Protein AF-A0A946UAF4-F1 (afdb_monomer)

Foldseek 3Di:
DDDDDDDPVQQVDDQLDTCCVPVPDDDDDDDDDDDDDDPVVVVVVVVVVVVVCPVQDDPCVVWNWPPFFFGFAADPDPVRDGHRLQVLLVVLVQLADFFPQWHADNRTRRIITGDPPDDPVRVVVSQVVSQVSSCVPPVDGTDTSDDDDDDD

Sequence (152 aa):
GSMKEVPGEALQFAYRSSILKESGAVVLDALLNLEAGDTATMEAERERILELRRTKHPDWKNMPCAGSVFRNVEPTSAADRRQAAGWFLEEAGARNFRVGGARLFEKHANIIVVEPEATAMDVFQLSEKMIAAVREQFGFELVREIKLLGAF

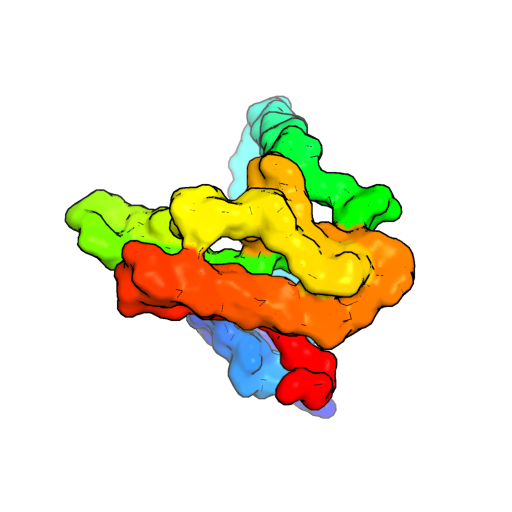Structure (mmCIF, N/CA/C/O backbone):
data_AF-A0A946UAF4-F1
#
_entry.id   AF-A0A946UAF4-F1
#
loop_
_atom_site.group_PDB
_atom_site.id
_atom_site.type_symbol
_atom_site.label_atom_id
_atom_site.label_alt_id
_atom_site.label_comp_id
_atom_site.label_asym_id
_atom_site.label_entity_id
_atom_site.label_seq_id
_atom_site.pdbx_PDB_ins_code
_atom_site.Cartn_x
_atom_site.Cartn_y
_atom_site.Cartn_z
_atom_site.occupancy
_atom_site.B_iso_or_equiv
_atom_site.auth_seq_id
_atom_site.auth_comp_id
_atom_site.auth_asym_id
_atom_site.auth_atom_id
_atom_site.pdbx_PDB_model_num
ATOM 1 N N . GLY A 1 1 ? -1.432 -30.301 -7.763 1.00 82.69 1 GLY A N 1
ATOM 2 C CA . GLY A 1 1 ? -1.932 -29.178 -8.580 1.00 82.69 1 GLY A CA 1
ATOM 3 C C . GLY A 1 1 ? -1.342 -29.270 -9.972 1.00 82.69 1 GLY A C 1
ATOM 4 O O . GLY A 1 1 ? -0.337 -29.950 -10.133 1.00 82.69 1 GLY A O 1
ATOM 5 N N . SER A 1 2 ? -1.963 -28.628 -10.959 1.00 92.69 2 SER A N 1
ATOM 6 C CA . SER A 1 2 ? -1.397 -28.452 -12.303 1.00 92.69 2 SER A CA 1
ATOM 7 C C . SER A 1 2 ? -0.646 -27.124 -12.386 1.00 92.69 2 SER A C 1
ATOM 9 O O . SER A 1 2 ? -1.138 -26.122 -11.869 1.00 92.69 2 SER A O 1
ATOM 11 N N . MET A 1 3 ? 0.507 -27.107 -13.052 1.00 95.62 3 MET A N 1
ATOM 12 C CA . MET A 1 3 ? 1.239 -25.874 -13.354 1.00 95.62 3 MET A CA 1
ATOM 13 C C . MET A 1 3 ? 0.848 -25.361 -14.739 1.00 95.62 3 MET A C 1
ATOM 15 O O . MET A 1 3 ? 0.590 -26.156 -15.644 1.00 95.62 3 MET A O 1
ATOM 19 N N . LYS A 1 4 ? 0.786 -24.038 -14.892 1.00 94.75 4 LYS A N 1
ATOM 20 C CA . LYS A 1 4 ? 0.486 -23.381 -16.163 1.00 94.75 4 LYS A CA 1
ATOM 21 C C . LYS A 1 4 ? 1.262 -22.074 -16.259 1.00 94.75 4 LYS A C 1
ATOM 23 O O . LYS A 1 4 ? 1.179 -21.252 -15.352 1.00 94.75 4 LYS A O 1
ATOM 28 N N . GLU A 1 5 ? 1.922 -21.869 -17.388 1.00 96.81 5 GLU A N 1
ATOM 29 C CA . GLU A 1 5 ? 2.455 -20.568 -17.784 1.00 96.81 5 GLU A CA 1
ATOM 30 C C . GLU A 1 5 ? 1.368 -19.774 -18.516 1.00 96.81 5 GLU A C 1
ATOM 32 O O . GLU A 1 5 ? 0.623 -20.314 -19.343 1.00 96.81 5 GLU A O 1
ATOM 37 N N . VAL A 1 6 ? 1.237 -18.490 -18.186 1.00 95.81 6 VAL A N 1
ATOM 38 C CA . VAL A 1 6 ? 0.270 -17.590 -18.820 1.00 95.81 6 VAL A CA 1
ATOM 39 C C . VAL A 1 6 ? 0.959 -16.292 -19.233 1.00 95.81 6 VAL A C 1
ATOM 41 O O . VAL A 1 6 ? 1.809 -15.799 -18.492 1.00 95.81 6 VAL A O 1
ATOM 44 N N . PRO A 1 7 ? 0.604 -15.722 -20.395 1.00 96.50 7 PRO A N 1
ATOM 45 C CA . PRO A 1 7 ? 1.146 -14.438 -20.813 1.00 96.50 7 PRO A CA 1
ATOM 46 C C . PRO A 1 7 ? 0.565 -13.300 -19.957 1.00 96.50 7 PRO A C 1
ATOM 48 O O . PRO A 1 7 ? -0.486 -13.456 -19.324 1.00 96.50 7 PRO A O 1
ATOM 51 N N . GLY A 1 8 ? 1.231 -12.141 -19.940 1.00 94.75 8 GLY A N 1
ATOM 52 C CA . GLY A 1 8 ? 0.829 -10.998 -19.111 1.00 94.75 8 GLY A CA 1
ATOM 53 C C . GLY A 1 8 ? -0.593 -10.504 -19.404 1.00 94.75 8 GLY A C 1
ATOM 54 O O . GLY A 1 8 ? -1.320 -10.123 -18.489 1.00 94.75 8 GLY A O 1
ATOM 55 N N . GLU A 1 9 ? -1.037 -10.595 -20.657 1.00 95.69 9 GLU A N 1
ATOM 56 C CA . GLU A 1 9 ? -2.382 -10.225 -21.104 1.00 95.69 9 GLU A CA 1
ATOM 57 C C . GLU A 1 9 ? -3.463 -11.093 -20.446 1.00 95.69 9 GLU A C 1
ATOM 59 O O . GLU A 1 9 ? -4.537 -10.604 -20.094 1.00 95.69 9 GLU A O 1
ATOM 64 N N . ALA A 1 10 ? -3.168 -12.376 -20.210 1.00 95.50 10 ALA A N 1
ATOM 65 C CA . ALA A 1 10 ? -4.094 -13.297 -19.555 1.00 95.50 10 ALA A CA 1
ATOM 66 C C . ALA A 1 10 ? -4.278 -12.987 -18.060 1.00 95.50 10 ALA A C 1
ATOM 68 O O . ALA A 1 10 ? -5.255 -13.437 -17.464 1.00 95.50 10 ALA A O 1
ATOM 69 N N . LEU A 1 11 ? -3.373 -12.208 -17.455 1.00 96.00 11 LEU A N 1
ATOM 70 C CA . LEU A 1 11 ? -3.479 -11.789 -16.056 1.00 96.00 11 LEU A CA 1
ATOM 71 C C . LEU A 1 11 ? -4.479 -10.642 -15.850 1.00 96.00 11 LEU A C 1
ATOM 73 O O . LEU A 1 11 ? -4.841 -10.367 -14.703 1.00 96.00 11 LEU A O 1
ATOM 77 N N . GLN A 1 12 ? -4.949 -10.013 -16.937 1.00 96.19 12 GLN A N 1
ATOM 78 C CA . GLN A 1 12 ? -5.963 -8.952 -16.922 1.00 96.19 12 GLN A CA 1
ATOM 79 C C . GLN A 1 12 ? -5.635 -7.852 -15.902 1.00 96.19 12 GLN A C 1
ATOM 81 O O . GLN A 1 12 ? -6.427 -7.527 -15.015 1.00 96.19 12 GLN A O 1
ATOM 86 N N . PHE A 1 13 ? -4.417 -7.315 -15.983 1.00 96.00 13 PHE A N 1
ATOM 87 C CA . PHE A 1 13 ? -3.971 -6.271 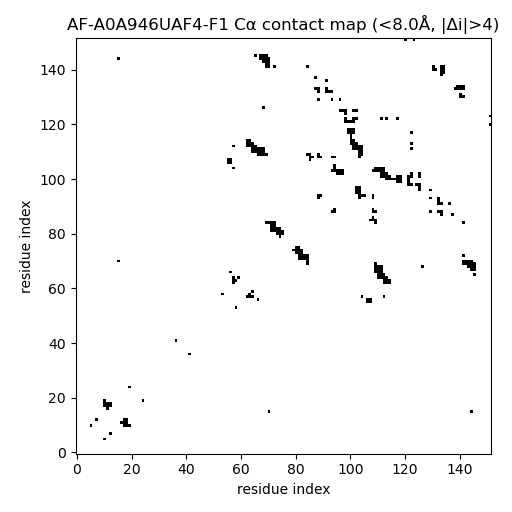-15.069 1.00 96.00 13 PHE A CA 1
ATOM 88 C C . PHE A 1 13 ? -4.836 -5.012 -15.188 1.00 96.00 13 PHE A C 1
ATOM 90 O O . PHE A 1 13 ? -5.058 -4.481 -16.273 1.00 96.00 13 PHE A O 1
ATOM 97 N N . ALA A 1 14 ? -5.270 -4.501 -14.040 1.00 93.75 14 ALA A N 1
ATOM 98 C CA . ALA A 1 14 ? -5.963 -3.228 -13.897 1.00 93.75 14 ALA A CA 1
ATOM 99 C C . ALA A 1 14 ? -5.468 -2.507 -12.634 1.00 93.75 14 ALA A C 1
ATOM 101 O O . ALA A 1 14 ? -4.647 -3.031 -11.872 1.00 93.75 14 ALA A O 1
ATOM 102 N N . TYR A 1 15 ? -5.959 -1.291 -12.377 1.00 93.44 15 TYR A N 1
ATOM 103 C CA . TYR A 1 15 ? -5.542 -0.530 -11.199 1.00 93.44 15 TYR A CA 1
ATOM 104 C C . TYR A 1 15 ? -5.806 -1.319 -9.908 1.00 93.44 15 TYR A C 1
ATOM 106 O O . TYR A 1 15 ? -6.947 -1.566 -9.521 1.00 93.44 15 TYR A O 1
ATOM 114 N N . ARG A 1 16 ? -4.716 -1.737 -9.251 1.00 92.12 16 ARG A N 1
ATOM 115 C CA . ARG A 1 16 ? -4.741 -2.594 -8.056 1.00 92.12 16 ARG A CA 1
ATOM 116 C C . ARG A 1 16 ? -5.578 -3.864 -8.245 1.00 92.12 16 ARG A C 1
ATOM 118 O O . ARG A 1 16 ? -6.160 -4.337 -7.271 1.00 92.12 16 ARG A O 1
ATOM 125 N N . SER A 1 17 ? -5.640 -4.439 -9.444 1.00 93.88 17 SER A N 1
ATOM 126 C CA . SER A 1 17 ? -6.365 -5.689 -9.694 1.00 93.88 17 SER A CA 1
ATOM 127 C C . SER A 1 17 ? -5.691 -6.554 -10.757 1.00 93.88 17 SER A C 1
ATOM 129 O O . SER A 1 17 ? -4.960 -6.055 -11.608 1.00 93.88 17 SER A O 1
ATOM 131 N N . SER A 1 18 ? -5.933 -7.857 -10.673 1.00 96.56 18 SER A N 1
ATOM 132 C CA . SER A 1 18 ? -5.601 -8.867 -11.679 1.00 96.56 18 SER A CA 1
ATOM 133 C C . SER A 1 18 ? -6.426 -10.120 -11.388 1.00 96.56 18 SER A C 1
ATOM 135 O O . SER A 1 18 ? -6.895 -10.300 -10.256 1.00 96.56 18 SER A O 1
ATOM 137 N N . ILE A 1 19 ? -6.542 -11.023 -12.364 1.00 95.94 19 ILE A N 1
ATOM 138 C CA . ILE A 1 19 ? -7.254 -12.305 -12.203 1.00 95.94 19 ILE A CA 1
ATOM 139 C C . ILE A 1 19 ? -6.691 -13.158 -11.052 1.00 95.94 19 ILE A C 1
ATOM 141 O O . ILE A 1 19 ? -7.387 -13.984 -10.460 1.00 95.94 19 ILE A O 1
ATOM 145 N N . LEU A 1 20 ? -5.428 -12.927 -10.673 1.00 95.38 20 LEU A N 1
ATOM 146 C CA . LEU A 1 20 ? -4.762 -13.636 -9.581 1.00 95.38 20 LEU A CA 1
ATOM 147 C C . LEU A 1 20 ? -5.470 -13.440 -8.236 1.00 95.38 20 LEU A C 1
ATOM 149 O O . LEU A 1 20 ? -5.414 -14.331 -7.395 1.00 95.38 20 LEU A O 1
ATOM 153 N N . LYS A 1 21 ? -6.184 -12.322 -8.041 1.00 93.38 21 LYS A N 1
ATOM 154 C CA . LYS A 1 21 ? -6.952 -12.069 -6.811 1.00 93.38 21 LYS A CA 1
ATOM 155 C C . LYS A 1 21 ? -8.154 -13.001 -6.633 1.00 93.38 21 LYS A C 1
ATOM 157 O O . LYS A 1 21 ? -8.634 -13.128 -5.511 1.00 93.38 21 LYS A O 1
ATOM 162 N N . GLU A 1 22 ? -8.631 -13.609 -7.715 1.00 91.88 22 GLU A N 1
ATOM 163 C CA . GLU A 1 22 ? -9.872 -14.395 -7.761 1.00 91.88 22 GLU A CA 1
ATOM 164 C C . GLU A 1 22 ? -9.614 -15.866 -8.109 1.00 91.88 22 GLU A C 1
ATOM 166 O O . GLU A 1 22 ? -10.363 -16.745 -7.700 1.00 91.88 22 GLU A O 1
ATOM 171 N N . SER A 1 23 ? -8.524 -16.150 -8.825 1.00 93.31 23 SER A N 1
ATOM 172 C CA . SER A 1 23 ? -8.228 -17.485 -9.361 1.00 93.31 23 SER A CA 1
ATOM 173 C C . SER A 1 23 ? -7.919 -18.569 -8.318 1.00 93.31 23 SER A C 1
ATOM 175 O O . SER A 1 23 ? -7.970 -19.752 -8.645 1.00 93.31 23 SER A O 1
ATOM 177 N N . GLY A 1 24 ? -7.514 -18.191 -7.100 1.00 92.00 24 GLY A N 1
ATOM 178 C CA . GLY A 1 24 ? -6.965 -19.126 -6.108 1.00 92.00 24 GLY A CA 1
ATOM 179 C C . GLY A 1 24 ? -5.620 -19.756 -6.506 1.00 92.00 24 GLY A C 1
ATOM 180 O O . GLY A 1 24 ? -5.134 -20.649 -5.813 1.00 92.00 24 GLY A O 1
ATOM 181 N N . ALA A 1 25 ? -5.013 -19.314 -7.613 1.00 94.50 25 ALA A N 1
ATOM 182 C CA . ALA A 1 25 ? -3.718 -19.797 -8.065 1.00 94.50 25 ALA A CA 1
ATOM 183 C C . ALA A 1 25 ? -2.585 -19.288 -7.162 1.00 94.50 25 ALA A C 1
ATOM 185 O O . ALA A 1 25 ? -2.634 -18.181 -6.624 1.00 94.50 25 ALA A O 1
ATOM 186 N N . VAL A 1 26 ? -1.527 -20.090 -7.051 1.00 95.75 26 VAL A N 1
ATOM 187 C CA . VAL A 1 26 ? -0.276 -19.700 -6.397 1.00 95.75 26 VAL A CA 1
ATOM 188 C C . VAL A 1 26 ? 0.722 -19.328 -7.485 1.00 95.75 26 VAL A C 1
ATOM 190 O O . VAL A 1 26 ? 1.013 -20.142 -8.359 1.00 95.75 26 VAL A O 1
ATOM 193 N N . VAL A 1 27 ? 1.227 -18.096 -7.440 1.00 96.44 27 VAL A N 1
ATOM 194 C CA . VAL A 1 27 ? 2.275 -17.633 -8.358 1.00 96.44 27 VAL A CA 1
ATOM 195 C C . VAL A 1 27 ? 3.602 -18.261 -7.940 1.00 96.44 27 VAL A C 1
ATOM 197 O O . VAL A 1 27 ? 3.991 -18.141 -6.778 1.00 96.44 27 VAL A O 1
ATOM 200 N N . LEU A 1 28 ? 4.273 -18.932 -8.876 1.00 96.62 28 LEU A N 1
ATOM 201 C CA . LEU A 1 28 ? 5.556 -19.603 -8.634 1.00 96.62 28 LEU A CA 1
ATOM 202 C C . LEU A 1 28 ? 6.742 -18.766 -9.127 1.00 96.62 28 LEU A C 1
ATOM 204 O O . LEU A 1 28 ? 7.743 -18.650 -8.425 1.00 96.62 28 LEU A O 1
ATOM 208 N N . ASP A 1 29 ? 6.601 -18.139 -10.292 1.00 96.62 29 ASP A N 1
ATOM 209 C CA . ASP A 1 29 ? 7.595 -17.265 -10.906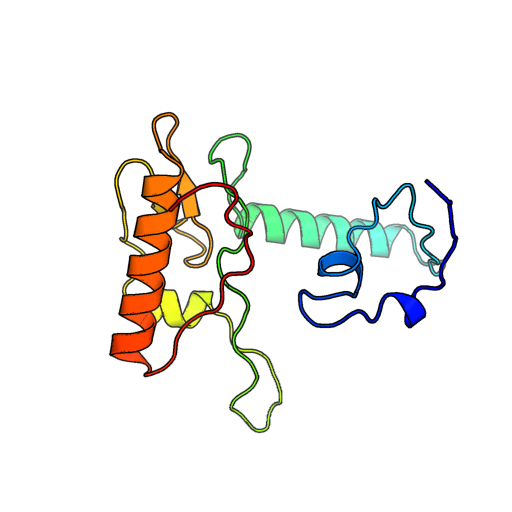 1.00 96.62 29 ASP A CA 1
ATOM 210 C C . ASP A 1 29 ? 6.917 -16.139 -11.708 1.00 96.62 29 ASP A C 1
ATOM 212 O O . ASP A 1 29 ? 5.693 -16.102 -11.873 1.00 96.62 29 ASP A O 1
ATOM 216 N N . ALA A 1 30 ? 7.724 -15.171 -12.143 1.00 96.75 30 ALA A N 1
ATOM 217 C CA . ALA A 1 30 ? 7.319 -14.124 -13.069 1.00 96.75 30 ALA A CA 1
ATOM 218 C C . ALA A 1 30 ? 8.500 -13.771 -13.980 1.00 96.75 30 ALA A C 1
ATOM 220 O O . ALA A 1 30 ? 9.576 -13.414 -13.497 1.00 96.75 30 ALA A O 1
ATOM 221 N N . LEU A 1 31 ? 8.287 -13.832 -15.295 1.00 97.00 31 LEU A N 1
ATOM 222 C CA . LEU A 1 31 ? 9.254 -13.380 -16.290 1.00 97.00 31 LEU A CA 1
ATOM 223 C C . LEU A 1 31 ? 8.921 -11.945 -16.710 1.00 97.00 31 LEU A C 1
ATOM 225 O O . LEU A 1 31 ? 7.813 -11.662 -17.164 1.00 97.00 31 LEU A O 1
ATOM 229 N N . LEU A 1 32 ? 9.886 -11.039 -16.560 1.00 96.44 32 LEU A N 1
ATOM 230 C CA . LEU A 1 32 ? 9.758 -9.645 -16.978 1.00 96.44 32 LEU A CA 1
ATOM 231 C C . LEU A 1 32 ? 10.555 -9.428 -18.261 1.00 96.44 32 LEU A C 1
ATOM 233 O O . LEU A 1 32 ? 11.745 -9.734 -18.310 1.00 96.44 32 LEU A O 1
ATOM 237 N N . ASN A 1 33 ? 9.904 -8.876 -19.282 1.00 94.62 33 ASN A N 1
ATOM 238 C CA . ASN A 1 33 ? 10.580 -8.414 -20.487 1.00 94.62 33 A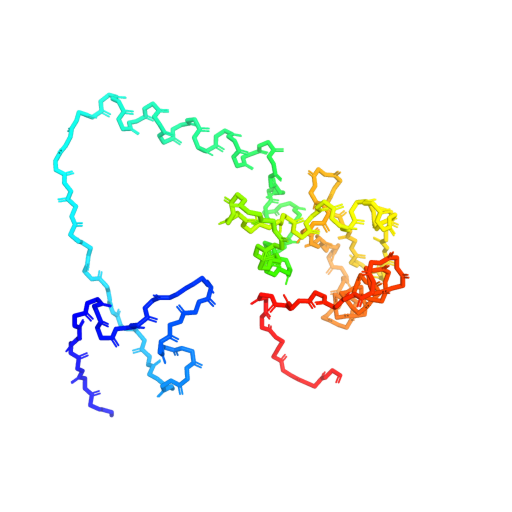SN A CA 1
ATOM 239 C C . ASN A 1 33 ? 10.978 -6.944 -20.303 1.00 94.62 33 ASN A C 1
ATOM 241 O O . ASN A 1 33 ? 10.124 -6.114 -19.989 1.00 94.62 33 ASN A O 1
ATOM 245 N N . LEU A 1 34 ? 12.264 -6.636 -20.459 1.00 95.50 34 LEU A N 1
ATOM 246 C CA . LEU A 1 34 ? 12.837 -5.311 -20.213 1.00 95.50 34 LEU A CA 1
ATOM 247 C C . LEU A 1 34 ? 13.500 -4.777 -21.483 1.00 95.50 34 LEU A C 1
ATOM 249 O O . LEU A 1 34 ? 14.005 -5.545 -22.300 1.00 95.50 34 LEU A O 1
ATOM 253 N N . GLU A 1 35 ? 13.543 -3.455 -21.616 1.00 95.62 35 GLU A N 1
ATOM 254 C CA . GLU A 1 35 ? 14.280 -2.780 -22.683 1.00 95.62 35 GLU A CA 1
ATOM 255 C C . GLU A 1 35 ? 15.693 -2.421 -22.214 1.00 95.62 35 GLU A C 1
ATOM 257 O O . GLU A 1 35 ? 15.906 -2.024 -21.065 1.00 95.62 35 GLU A O 1
ATOM 262 N N . ALA A 1 36 ? 16.672 -2.558 -23.110 1.00 96.00 36 ALA A N 1
ATOM 263 C CA . ALA A 1 36 ? 18.019 -2.070 -22.857 1.00 96.00 36 ALA A CA 1
ATOM 264 C C . ALA A 1 36 ? 18.025 -0.535 -22.820 1.00 96.00 36 ALA A C 1
ATOM 266 O O . ALA A 1 36 ? 17.343 0.120 -23.606 1.00 96.00 36 ALA A O 1
ATOM 267 N N . GLY A 1 37 ? 18.846 0.043 -21.947 1.00 95.44 37 GLY A N 1
ATOM 268 C CA . GLY A 1 37 ? 18.994 1.490 -21.851 1.00 95.44 37 GLY A CA 1
ATOM 269 C C . GLY A 1 37 ? 20.350 1.901 -21.292 1.00 95.44 37 GLY A C 1
ATOM 270 O O . GLY A 1 37 ? 21.207 1.064 -21.013 1.00 95.44 37 GLY A O 1
ATOM 271 N N . ASP A 1 38 ? 20.515 3.205 -21.087 1.00 97.88 38 ASP A N 1
ATOM 272 C CA . ASP A 1 38 ? 21.715 3.782 -20.489 1.00 97.88 38 ASP A CA 1
ATOM 273 C C . ASP A 1 38 ? 21.786 3.545 -18.969 1.00 97.88 38 ASP A C 1
ATOM 275 O O . ASP A 1 38 ? 20.906 3.969 -18.212 1.00 97.88 38 ASP A O 1
ATOM 279 N N . THR A 1 39 ? 22.857 2.886 -18.518 1.00 97.44 39 THR A N 1
ATOM 280 C CA . THR A 1 39 ? 23.072 2.532 -17.106 1.00 97.44 39 THR A CA 1
ATOM 281 C C . THR A 1 39 ? 23.087 3.760 -16.202 1.00 97.44 39 THR A C 1
ATOM 283 O O . THR A 1 39 ? 22.421 3.753 -15.170 1.00 97.44 39 THR A O 1
ATOM 286 N N . ALA A 1 40 ? 23.790 4.829 -16.590 1.00 98.12 40 ALA A N 1
ATOM 287 C CA . ALA A 1 40 ? 23.934 6.017 -15.748 1.00 98.12 40 ALA A CA 1
ATOM 288 C C . ALA A 1 40 ? 22.582 6.714 -15.519 1.00 98.12 40 ALA A C 1
ATOM 290 O O . ALA A 1 40 ? 22.249 7.095 -14.395 1.00 98.12 40 ALA A O 1
ATOM 291 N N . THR A 1 41 ? 21.766 6.817 -16.568 1.00 97.75 41 THR A N 1
ATOM 292 C CA . THR A 1 41 ? 20.413 7.378 -16.499 1.00 97.75 41 THR A CA 1
ATOM 293 C C . THR A 1 41 ? 19.504 6.531 -15.609 1.00 97.75 41 THR A C 1
ATOM 295 O O . THR A 1 41 ? 18.797 7.070 -14.755 1.00 97.75 41 THR A O 1
ATOM 298 N N . MET A 1 42 ? 19.537 5.203 -15.759 1.00 96.75 42 MET A N 1
ATOM 299 C CA . MET A 1 42 ? 18.720 4.297 -14.945 1.00 96.75 42 MET A CA 1
ATOM 300 C C . MET A 1 42 ? 19.125 4.297 -13.468 1.00 96.75 42 MET A C 1
ATOM 302 O O . MET A 1 42 ? 18.256 4.256 -12.596 1.00 96.75 42 MET A O 1
ATOM 306 N N . GLU A 1 43 ? 20.420 4.374 -13.165 1.00 97.50 43 GLU A N 1
ATOM 307 C CA . GLU A 1 43 ? 20.914 4.488 -11.791 1.00 97.50 43 GLU A CA 1
ATOM 308 C C . GLU A 1 43 ? 20.498 5.811 -11.145 1.00 97.50 43 GLU A C 1
ATOM 310 O O . GLU A 1 43 ? 20.012 5.810 -10.011 1.00 97.50 43 GLU A O 1
ATOM 315 N N . ALA A 1 44 ? 20.611 6.924 -11.874 1.00 98.12 44 ALA A N 1
ATOM 316 C CA . ALA A 1 44 ? 20.162 8.226 -11.394 1.00 98.12 44 ALA A CA 1
ATOM 317 C C . ALA A 1 44 ? 18.652 8.233 -11.096 1.00 98.12 44 ALA A C 1
ATOM 319 O O . ALA A 1 44 ? 18.226 8.716 -10.043 1.00 98.12 44 ALA A O 1
ATOM 320 N N . GLU A 1 45 ? 17.837 7.647 -11.979 1.00 97.38 45 GLU A N 1
ATOM 321 C CA . GLU A 1 45 ? 16.392 7.540 -11.767 1.00 97.38 45 GLU A CA 1
ATOM 322 C C . GLU A 1 45 ? 16.051 6.616 -10.590 1.00 97.38 45 GLU A C 1
ATOM 324 O O . GLU A 1 45 ? 15.189 6.949 -9.770 1.00 97.38 45 GLU A O 1
ATOM 329 N N . ARG A 1 46 ? 16.767 5.492 -10.439 1.00 97.50 46 ARG A N 1
ATOM 330 C CA . ARG A 1 46 ? 16.628 4.603 -9.278 1.00 97.50 46 ARG A CA 1
ATOM 331 C C . ARG A 1 46 ? 16.880 5.361 -7.980 1.00 97.50 46 ARG A C 1
ATOM 333 O O . ARG A 1 46 ? 16.045 5.300 -7.077 1.00 97.50 46 ARG A O 1
ATOM 340 N N . GLU A 1 47 ? 17.992 6.085 -7.880 1.00 98.00 47 GLU A N 1
ATOM 341 C CA . GLU A 1 47 ? 18.330 6.840 -6.670 1.00 98.00 47 GLU A CA 1
ATOM 342 C C . GLU A 1 47 ? 17.318 7.948 -6.383 1.00 98.00 47 GLU A C 1
ATOM 344 O O . GLU A 1 47 ? 16.877 8.101 -5.241 1.00 98.00 47 GLU A O 1
ATOM 349 N N . ARG A 1 48 ? 16.846 8.651 -7.418 1.00 97.94 48 ARG A N 1
ATOM 350 C CA . ARG A 1 48 ? 15.779 9.648 -7.283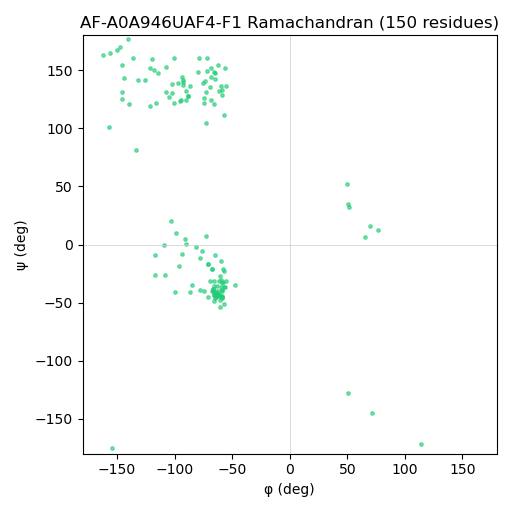 1.00 97.94 48 ARG A CA 1
ATOM 351 C C . ARG A 1 48 ? 14.489 9.037 -6.723 1.00 97.94 48 ARG A C 1
ATOM 353 O O . ARG A 1 48 ? 13.870 9.618 -5.829 1.00 97.94 48 ARG A O 1
ATOM 360 N N . ILE A 1 49 ? 14.071 7.868 -7.219 1.00 97.50 49 ILE A N 1
ATOM 361 C CA . ILE A 1 49 ? 12.878 7.154 -6.732 1.00 97.50 49 ILE A CA 1
ATOM 362 C C . ILE A 1 49 ? 13.071 6.686 -5.286 1.00 97.50 49 ILE A C 1
ATOM 364 O O . ILE A 1 49 ? 12.148 6.814 -4.476 1.00 97.50 49 ILE A O 1
ATOM 368 N N . LEU A 1 50 ? 14.245 6.146 -4.950 1.00 96.44 50 LEU A N 1
ATOM 369 C CA . LEU A 1 50 ? 14.553 5.700 -3.591 1.00 96.44 50 LEU A CA 1
ATOM 370 C C . LEU A 1 50 ? 14.523 6.870 -2.606 1.00 96.44 50 LEU A C 1
ATOM 372 O O . LEU A 1 50 ? 13.919 6.743 -1.541 1.00 96.44 50 LEU A O 1
ATOM 376 N N . GLU A 1 51 ? 15.076 8.023 -2.978 1.00 96.44 51 GLU A N 1
ATOM 377 C CA . GLU A 1 51 ? 15.037 9.227 -2.150 1.00 96.44 51 GLU A CA 1
ATOM 378 C C . GLU A 1 51 ? 13.611 9.760 -1.968 1.00 96.44 51 GLU A C 1
ATOM 380 O O . GLU A 1 51 ? 13.168 10.058 -0.856 1.00 96.44 51 GLU A O 1
ATOM 385 N N . LEU A 1 52 ? 12.820 9.778 -3.043 1.00 95.44 52 LEU A N 1
ATOM 386 C CA . LEU A 1 52 ? 11.406 10.137 -2.963 1.00 95.44 52 LEU A CA 1
ATOM 387 C C . LEU A 1 52 ? 10.622 9.193 -2.037 1.00 95.44 52 LEU A C 1
ATOM 389 O O . LEU A 1 52 ? 9.715 9.622 -1.322 1.00 95.44 52 LEU A O 1
ATOM 393 N N . ARG A 1 53 ? 10.953 7.898 -2.033 1.00 94.81 53 ARG A N 1
ATOM 394 C CA . ARG A 1 53 ? 10.320 6.927 -1.134 1.00 94.81 53 ARG A CA 1
ATOM 395 C C . ARG A 1 53 ? 10.750 7.140 0.313 1.00 94.81 53 ARG A C 1
ATOM 397 O O . ARG A 1 53 ? 9.865 7.194 1.159 1.00 94.81 53 ARG A O 1
ATOM 404 N N . ARG A 1 54 ? 12.046 7.339 0.582 1.00 93.75 54 ARG A N 1
ATOM 405 C CA . ARG A 1 54 ? 12.578 7.648 1.926 1.00 93.75 54 ARG A CA 1
ATOM 406 C C . ARG A 1 54 ? 11.937 8.894 2.537 1.00 93.75 54 ARG A C 1
ATOM 408 O O . ARG A 1 54 ? 11.685 8.940 3.736 1.00 93.75 54 ARG A O 1
ATOM 415 N N . THR A 1 55 ? 11.647 9.901 1.718 1.00 92.56 55 THR A N 1
ATOM 416 C CA . THR A 1 55 ? 11.024 11.144 2.192 1.00 92.56 55 THR A CA 1
ATOM 417 C C . THR A 1 55 ? 9.522 11.004 2.446 1.00 92.56 55 THR A C 1
ATOM 419 O O . THR A 1 55 ? 9.030 11.563 3.429 1.00 92.56 55 THR A O 1
ATOM 422 N N . LYS A 1 56 ? 8.795 10.267 1.591 1.00 92.50 56 LYS A N 1
ATOM 423 C CA . LYS A 1 56 ? 7.319 10.184 1.612 1.00 92.50 56 LYS A CA 1
ATOM 424 C C . LYS A 1 56 ? 6.730 8.984 2.353 1.00 92.50 56 LYS A C 1
ATOM 426 O O . LYS A 1 56 ? 5.543 9.013 2.664 1.00 92.50 56 LYS A O 1
ATOM 431 N N . HIS A 1 57 ? 7.506 7.933 2.593 1.00 95.19 57 HIS A N 1
ATOM 432 C CA . HIS A 1 57 ? 7.036 6.701 3.228 1.00 95.19 57 HIS A CA 1
ATOM 433 C C . HIS A 1 57 ? 7.773 6.477 4.551 1.00 95.19 57 HIS A C 1
ATOM 435 O O . HIS A 1 57 ? 8.922 6.905 4.683 1.00 95.19 57 HIS A O 1
ATOM 441 N N . PRO A 1 58 ? 7.137 5.817 5.531 1.00 95.06 58 PRO A N 1
ATOM 442 C CA . PRO A 1 58 ? 7.827 5.420 6.746 1.00 95.06 58 PRO A CA 1
ATOM 443 C C . PRO A 1 58 ? 8.907 4.379 6.432 1.00 95.06 58 PRO A C 1
ATOM 445 O O . PRO A 1 58 ? 8.751 3.542 5.537 1.00 95.06 58 PRO A O 1
ATOM 448 N N . ASP A 1 59 ? 9.989 4.398 7.208 1.00 94.25 59 ASP A N 1
ATOM 449 C CA . ASP A 1 59 ? 10.900 3.259 7.261 1.00 94.25 59 ASP A CA 1
ATOM 450 C C . ASP A 1 59 ? 10.214 2.137 8.042 1.00 94.25 59 ASP A C 1
ATOM 452 O O . ASP A 1 59 ? 10.114 2.194 9.268 1.00 94.25 59 ASP A O 1
ATOM 456 N N . TRP A 1 60 ? 9.735 1.122 7.323 1.00 90.19 60 TRP A N 1
ATOM 457 C CA . TRP A 1 60 ? 8.972 0.006 7.885 1.00 90.19 60 TRP A CA 1
ATOM 458 C C . TRP A 1 60 ? 9.722 -0.762 8.980 1.00 90.19 60 TRP A C 1
ATOM 460 O O . TRP A 1 60 ? 9.081 -1.429 9.788 1.00 90.19 60 TRP A O 1
ATOM 470 N N . LYS A 1 61 ? 11.058 -0.663 9.033 1.00 91.50 61 LYS A N 1
ATOM 471 C CA . LYS A 1 6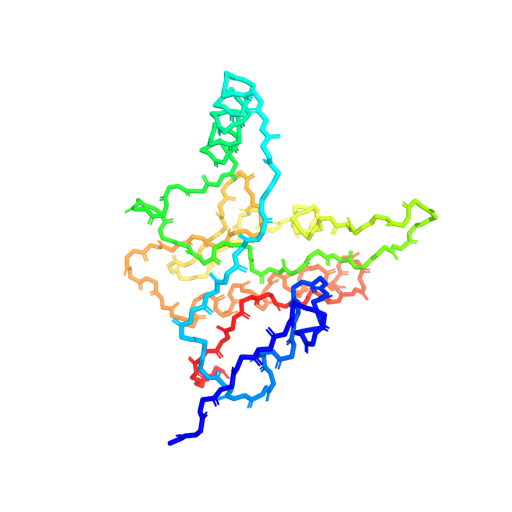1 ? 11.869 -1.287 10.088 1.00 91.50 61 LYS A CA 1
ATOM 472 C C . LYS A 1 61 ? 11.664 -0.629 11.451 1.00 91.50 61 LYS A C 1
ATOM 474 O O . LYS A 1 61 ? 11.778 -1.303 12.466 1.00 91.50 61 LYS A O 1
ATOM 479 N N . ASN A 1 62 ? 11.373 0.672 11.458 1.00 93.25 62 ASN A N 1
ATOM 480 C CA . ASN A 1 62 ? 11.199 1.477 12.670 1.00 93.25 62 ASN A CA 1
ATOM 481 C C . ASN A 1 62 ? 9.733 1.869 12.900 1.00 93.25 62 ASN A C 1
ATOM 483 O O . ASN A 1 62 ? 9.330 2.118 14.029 1.00 93.25 62 ASN A O 1
ATOM 487 N N . MET A 1 63 ? 8.941 1.940 11.829 1.00 94.94 63 MET A N 1
ATOM 488 C CA . MET A 1 63 ? 7.514 2.255 11.842 1.00 94.94 63 MET A CA 1
ATOM 489 C C . MET A 1 63 ? 6.778 1.252 10.943 1.00 94.94 63 MET A C 1
ATOM 491 O O . MET A 1 63 ? 6.527 1.550 9.767 1.00 94.94 63 MET A O 1
ATOM 495 N N . PRO A 1 64 ? 6.472 0.044 11.450 1.00 95.88 64 PRO A N 1
ATOM 496 C CA . PRO A 1 64 ? 5.816 -0.991 10.664 1.00 95.88 64 PRO A CA 1
ATOM 497 C C . PRO A 1 64 ? 4.502 -0.488 10.057 1.00 95.88 64 PRO A C 1
ATOM 499 O O . PRO A 1 64 ? 3.719 0.207 10.706 1.00 95.88 64 PRO A O 1
ATOM 502 N N . CYS A 1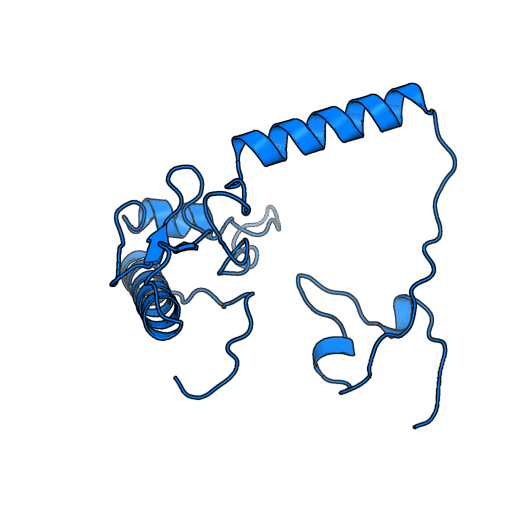 65 ? 4.267 -0.819 8.788 1.00 96.75 65 CYS A N 1
ATOM 503 C CA . CYS A 1 65 ? 3.063 -0.437 8.052 1.00 96.75 65 CYS A CA 1
ATOM 504 C C . CYS A 1 65 ? 2.794 -1.410 6.896 1.00 96.75 65 CYS A C 1
ATOM 506 O O . CYS A 1 65 ? 3.681 -2.150 6.470 1.00 96.75 65 CYS A O 1
ATOM 508 N N . ALA A 1 66 ? 1.580 -1.362 6.345 1.00 95.88 66 ALA A N 1
ATOM 509 C CA . ALA A 1 66 ? 1.177 -2.129 5.162 1.00 95.88 66 ALA A CA 1
ATOM 510 C C . ALA A 1 66 ? 1.130 -1.271 3.878 1.00 95.88 66 ALA A C 1
ATOM 512 O O . ALA A 1 66 ? 0.458 -1.624 2.910 1.00 95.88 66 ALA A O 1
ATOM 513 N N . GLY A 1 67 ? 1.822 -0.124 3.866 1.00 95.81 67 GLY A N 1
ATOM 514 C CA . GLY A 1 67 ? 1.742 0.851 2.777 1.00 95.81 67 GLY A CA 1
ATOM 515 C C . GLY A 1 67 ? 0.406 1.599 2.753 1.00 95.81 67 GLY A C 1
ATOM 516 O O . GLY A 1 67 ? -0.151 1.925 3.801 1.00 95.81 67 GLY A O 1
ATOM 517 N N . SER A 1 68 ? -0.084 1.916 1.551 1.00 96.88 68 SER A N 1
ATOM 518 C CA . SER A 1 68 ? -1.353 2.626 1.373 1.00 96.88 68 SER A CA 1
ATOM 519 C C . SER A 1 68 ? -2.546 1.759 1.776 1.00 96.88 68 SER A C 1
ATOM 521 O O . SER A 1 68 ? -2.749 0.677 1.230 1.00 96.88 68 SER A O 1
ATOM 523 N N . VAL A 1 69 ? -3.365 2.258 2.700 1.00 97.94 69 VAL A N 1
ATOM 524 C CA . VAL A 1 69 ? -4.544 1.549 3.218 1.00 97.94 69 VAL A CA 1
ATOM 525 C C . VAL A 1 69 ? -5.678 1.552 2.202 1.00 97.94 69 VAL A C 1
ATOM 527 O O . VAL A 1 69 ? -6.342 0.530 2.021 1.00 97.94 69 VAL A O 1
ATOM 530 N N . PHE A 1 70 ? -5.877 2.674 1.508 1.00 98.12 70 PHE A N 1
ATOM 531 C CA . PHE A 1 70 ? -6.947 2.870 0.535 1.00 98.12 70 PHE A CA 1
ATOM 532 C C . PHE A 1 70 ? -6.415 3.051 -0.881 1.00 98.12 70 PHE A C 1
ATOM 534 O O . PHE A 1 70 ? -5.352 3.640 -1.101 1.00 98.12 70 PHE A O 1
ATOM 541 N N . ARG A 1 71 ? -7.204 2.585 -1.850 1.00 96.44 71 ARG A N 1
ATOM 542 C CA . ARG A 1 71 ? -6.989 2.860 -3.272 1.00 96.44 71 ARG A CA 1
ATOM 543 C C . ARG A 1 71 ? -7.243 4.337 -3.546 1.00 96.44 71 ARG A C 1
ATOM 545 O O . ARG A 1 71 ? -8.079 4.953 -2.890 1.00 96.44 71 ARG A O 1
ATOM 552 N N . ASN A 1 72 ? -6.579 4.888 -4.557 1.00 95.94 72 ASN A N 1
ATOM 553 C CA . ASN A 1 72 ? -6.952 6.204 -5.067 1.00 95.94 72 ASN A CA 1
ATOM 554 C C . ASN A 1 72 ? -8.351 6.157 -5.686 1.00 95.94 72 ASN A C 1
ATOM 556 O O . ASN A 1 72 ? -8.754 5.140 -6.255 1.00 95.94 72 ASN A O 1
ATOM 560 N N . VAL A 1 73 ? -9.064 7.271 -5.566 1.00 92.50 73 VAL A N 1
ATOM 561 C CA . VAL A 1 73 ? -10.444 7.418 -6.026 1.00 92.50 73 VAL A CA 1
ATOM 562 C C . VAL A 1 73 ? -10.451 7.519 -7.548 1.00 92.50 73 VAL A C 1
ATOM 564 O O . VAL A 1 73 ? -9.554 8.139 -8.130 1.00 92.50 73 VAL A O 1
ATOM 567 N N . GLU A 1 74 ? -11.432 6.884 -8.190 1.00 86.88 74 GLU A N 1
ATOM 568 C CA . GLU A 1 74 ? -11.606 6.966 -9.642 1.00 86.88 74 GLU A CA 1
ATOM 569 C C . GLU A 1 74 ? -11.742 8.431 -10.103 1.00 86.88 74 GLU A C 1
ATOM 571 O O . GLU A 1 74 ? -12.161 9.294 -9.324 1.00 86.88 74 GLU A O 1
ATOM 576 N N . PRO A 1 75 ? -11.346 8.750 -11.345 1.00 80.12 75 PRO A N 1
ATOM 577 C CA . PRO A 1 75 ? -11.419 10.111 -11.850 1.00 80.12 75 PRO A CA 1
ATOM 578 C C . PRO A 1 75 ? -12.854 10.642 -11.825 1.00 80.12 75 PRO A C 1
ATOM 580 O O . PRO A 1 75 ? -13.767 10.026 -12.364 1.00 80.12 75 PRO A O 1
ATOM 583 N N . THR A 1 76 ? -13.048 11.818 -11.233 1.00 71.81 76 THR A N 1
ATOM 584 C CA . THR A 1 76 ? -14.335 12.538 -11.255 1.00 71.81 76 THR A CA 1
ATOM 585 C C . THR A 1 76 ? -14.293 13.789 -12.133 1.00 71.81 76 THR A C 1
ATOM 587 O O . THR A 1 76 ? -15.293 14.490 -12.266 1.00 71.81 76 THR A O 1
ATOM 590 N N . SER A 1 77 ? -13.140 14.085 -12.741 1.00 70.88 77 SER A N 1
ATOM 591 C CA . SER A 1 77 ? -12.927 15.260 -13.586 1.00 70.88 77 SER A CA 1
ATOM 592 C C . SER A 1 77 ? -12.544 14.876 -15.013 1.00 70.88 77 SER A C 1
ATOM 594 O O . SER A 1 77 ? -12.019 13.794 -15.268 1.00 70.88 77 SER A O 1
ATOM 596 N N . ALA A 1 78 ? -12.733 15.817 -15.941 1.00 65.50 78 ALA A N 1
ATOM 597 C CA . ALA A 1 78 ? -12.385 15.662 -17.356 1.00 65.50 78 ALA A CA 1
ATOM 598 C C . ALA A 1 78 ? -10.888 15.392 -17.617 1.00 65.50 78 ALA A C 1
ATOM 600 O O . ALA A 1 78 ? -10.522 14.992 -18.716 1.00 65.50 78 ALA A O 1
ATOM 601 N N . ALA A 1 79 ? -10.019 15.604 -16.621 1.00 69.12 79 ALA A N 1
ATOM 602 C CA . ALA A 1 79 ? -8.597 15.286 -16.720 1.00 69.12 79 ALA A CA 1
ATOM 603 C C . ALA A 1 79 ? -8.299 13.777 -16.599 1.00 69.12 79 ALA A C 1
ATOM 605 O O . ALA A 1 79 ? -7.138 13.400 -16.735 1.00 69.12 79 ALA A O 1
ATOM 606 N N . ASP A 1 80 ? -9.310 12.948 -16.303 1.00 76.56 80 ASP A N 1
ATOM 607 C CA . ASP A 1 80 ? -9.253 11.479 -16.214 1.00 76.56 80 ASP A CA 1
ATOM 608 C C . ASP A 1 80 ? -8.108 10.937 -15.333 1.00 76.56 80 ASP A C 1
ATOM 610 O O . ASP A 1 80 ? -7.476 9.912 -15.590 1.00 76.56 80 ASP A O 1
ATOM 614 N N . ARG A 1 81 ? -7.796 11.664 -14.253 1.00 82.88 81 ARG A N 1
ATOM 615 C CA . ARG A 1 81 ? -6.774 11.277 -13.274 1.00 82.88 81 ARG A CA 1
ATOM 616 C C . ARG A 1 81 ? -7.416 10.828 -11.975 1.00 82.88 81 ARG A C 1
ATOM 618 O O . ARG A 1 81 ? -8.237 11.545 -11.402 1.00 82.88 81 ARG A O 1
ATOM 625 N N . ARG A 1 82 ? -6.974 9.668 -11.477 1.00 89.31 82 ARG A N 1
ATOM 626 C CA . ARG A 1 82 ? -7.341 9.184 -10.141 1.00 89.31 82 ARG A CA 1
ATOM 627 C C . ARG A 1 82 ? -6.888 10.180 -9.083 1.00 89.31 82 ARG A C 1
ATOM 629 O O . ARG A 1 82 ? -5.758 10.669 -9.126 1.00 89.31 82 ARG A O 1
ATOM 636 N N . GLN A 1 83 ? -7.758 10.443 -8.122 1.00 91.38 83 GLN A N 1
ATOM 637 C CA . GLN A 1 83 ? -7.507 11.405 -7.057 1.00 91.38 83 GLN A CA 1
ATOM 638 C C . GLN A 1 83 ? -6.907 10.698 -5.843 1.00 91.38 83 GLN A C 1
ATOM 640 O O . GLN A 1 83 ? -7.315 9.594 -5.474 1.00 91.38 83 GLN A O 1
ATOM 645 N N . ALA A 1 84 ? -5.891 11.312 -5.238 1.00 93.81 84 ALA A N 1
ATOM 646 C CA . ALA A 1 84 ? -5.158 10.697 -4.142 1.00 93.81 84 ALA A CA 1
ATOM 647 C C . ALA A 1 84 ? -6.060 10.536 -2.911 1.00 93.81 84 ALA A C 1
ATOM 649 O O . ALA A 1 84 ? -6.516 11.532 -2.355 1.00 93.81 84 ALA A O 1
ATOM 650 N N . ALA A 1 85 ? -6.248 9.304 -2.425 1.00 95.94 85 ALA A N 1
ATOM 651 C CA . ALA A 1 85 ? -7.024 9.061 -1.201 1.00 95.94 85 ALA A CA 1
ATOM 652 C C . ALA A 1 85 ? -6.439 9.807 0.009 1.00 95.94 85 ALA A C 1
ATOM 654 O O . ALA A 1 85 ? -7.172 10.287 0.866 1.00 95.94 85 ALA A O 1
ATOM 655 N N . GLY A 1 86 ? -5.110 9.966 0.033 1.00 95.44 86 GLY A N 1
ATOM 656 C CA . GLY A 1 86 ? -4.414 10.753 1.048 1.00 95.44 86 GLY A CA 1
ATOM 657 C C . GLY A 1 86 ? -4.895 12.201 1.132 1.00 95.44 86 GLY A C 1
ATOM 658 O O . GLY A 1 86 ? -4.999 12.710 2.236 1.00 95.44 86 GLY A O 1
ATOM 659 N N . TRP A 1 87 ? -5.242 12.838 0.009 1.00 95.31 87 TRP A N 1
ATOM 660 C CA . TRP A 1 87 ? -5.739 14.216 0.020 1.00 95.31 87 TRP A CA 1
ATOM 661 C C . TRP A 1 87 ? -7.093 14.306 0.730 1.00 95.31 87 TRP A C 1
ATOM 663 O O . TRP A 1 87 ? -7.240 15.077 1.668 1.00 95.31 87 TRP A O 1
ATOM 673 N N . PHE A 1 88 ? -8.042 13.434 0.376 1.00 96.69 88 PHE A N 1
ATOM 674 C CA . PHE A 1 88 ? -9.347 13.378 1.042 1.00 96.69 88 PHE A CA 1
ATOM 675 C C . PHE A 1 88 ? -9.236 13.102 2.539 1.00 96.69 88 PHE A C 1
ATOM 677 O O . PHE A 1 88 ? -9.958 13.694 3.328 1.00 96.69 88 PHE A O 1
ATOM 684 N N . LEU A 1 89 ? -8.316 12.223 2.939 1.00 97.62 89 LEU A N 1
ATOM 685 C CA . LEU A 1 89 ? -8.062 11.930 4.349 1.00 97.62 89 LEU A CA 1
ATOM 686 C C . LEU A 1 89 ? -7.496 13.144 5.092 1.00 97.62 89 LEU A C 1
ATOM 688 O O . LEU A 1 89 ? -7.879 13.407 6.229 1.00 97.62 89 LEU A O 1
ATOM 692 N N . GLU A 1 90 ? -6.591 13.892 4.467 1.00 96.06 90 GLU A N 1
ATOM 693 C CA . GLU A 1 90 ? -6.030 15.111 5.053 1.00 96.06 90 GLU A CA 1
ATOM 694 C C . GLU A 1 90 ? -7.091 16.195 5.226 1.00 96.06 90 GLU A C 1
ATOM 696 O O . GLU A 1 90 ? -7.193 16.768 6.310 1.00 96.06 90 GLU A O 1
ATOM 701 N N . GLU A 1 91 ? -7.908 16.417 4.198 1.00 96.50 91 GLU A N 1
ATOM 702 C CA . GLU A 1 91 ? -9.021 17.366 4.238 1.00 96.50 91 GLU A CA 1
ATOM 703 C C . GLU A 1 91 ? -10.116 16.937 5.225 1.00 96.50 91 GLU A C 1
ATOM 705 O O . GLU A 1 91 ? -10.712 17.794 5.870 1.00 96.50 91 GLU A O 1
ATOM 710 N N . ALA A 1 92 ? -10.318 15.627 5.411 1.00 96.69 92 ALA A N 1
ATOM 711 C CA . ALA A 1 92 ? -11.188 15.040 6.435 1.00 96.69 92 ALA A CA 1
ATOM 712 C C . ALA A 1 92 ? -10.631 15.135 7.869 1.00 96.69 92 ALA A C 1
ATOM 714 O O . ALA A 1 92 ? -11.164 14.522 8.795 1.00 96.69 92 ALA A O 1
ATOM 715 N N . GLY A 1 93 ? -9.523 15.856 8.075 1.00 95.06 93 GLY A N 1
ATOM 716 C CA . GLY A 1 93 ? -8.906 16.035 9.388 1.00 95.06 93 GLY A CA 1
ATOM 717 C C . GLY A 1 93 ? -8.254 14.767 9.947 1.00 95.06 93 GLY A C 1
ATOM 718 O O . GLY A 1 93 ? -7.934 14.710 11.137 1.00 95.06 93 GLY A O 1
ATOM 719 N N . ALA A 1 94 ? -8.013 13.749 9.113 1.00 94.12 94 ALA A N 1
ATOM 720 C CA . ALA A 1 94 ? -7.577 12.439 9.584 1.00 94.12 94 ALA A CA 1
ATOM 721 C C . ALA A 1 94 ? -6.136 12.425 10.114 1.00 94.12 94 ALA A C 1
ATOM 723 O O . ALA A 1 94 ? -5.786 11.495 10.833 1.00 94.12 94 ALA A O 1
ATOM 724 N N . ARG A 1 95 ? -5.296 13.438 9.822 1.00 91.31 95 ARG A N 1
ATOM 725 C CA . ARG A 1 95 ? -3.855 13.465 10.183 1.00 91.31 95 ARG A CA 1
ATOM 726 C C . ARG A 1 95 ? -3.565 13.085 11.641 1.00 91.31 95 ARG A C 1
ATOM 728 O O . ARG A 1 95 ? -2.551 12.452 11.905 1.00 91.31 95 ARG A O 1
ATOM 735 N N . ASN A 1 96 ? -4.454 13.449 12.565 1.00 93.25 96 ASN A N 1
ATOM 736 C CA . ASN A 1 96 ? -4.297 13.199 14.001 1.00 93.25 96 ASN A CA 1
ATOM 737 C C . ASN A 1 96 ? -5.074 11.967 14.499 1.00 93.25 96 ASN A C 1
ATOM 739 O O . ASN A 1 96 ? -5.224 11.771 15.706 1.00 93.25 96 ASN A O 1
ATOM 743 N N . PHE A 1 97 ? -5.623 11.148 13.600 1.00 97.69 97 PHE A N 1
ATOM 744 C CA . PHE A 1 97 ? -6.374 9.964 13.989 1.00 97.69 97 PHE A CA 1
ATOM 745 C C . PHE A 1 97 ? -5.449 8.905 14.586 1.00 97.69 97 PHE A C 1
ATOM 747 O O . PHE A 1 97 ? -4.382 8.582 14.061 1.00 97.69 97 PHE A O 1
ATOM 754 N N . ARG A 1 98 ? -5.925 8.341 15.693 1.00 97.88 98 ARG A N 1
ATOM 755 C CA . ARG A 1 98 ? -5.319 7.237 16.424 1.00 97.88 98 ARG A CA 1
ATOM 756 C C . ARG A 1 98 ? -6.429 6.350 16.972 1.00 97.88 98 ARG A C 1
ATOM 758 O O . ARG A 1 98 ? -7.472 6.863 17.387 1.00 97.88 98 ARG A O 1
ATOM 765 N N . VAL A 1 99 ? -6.182 5.047 16.982 1.00 98.50 99 VAL A N 1
ATOM 766 C CA . VAL A 1 99 ? -6.966 4.043 17.706 1.00 98.50 99 VAL A CA 1
ATOM 767 C C . VAL A 1 99 ? -5.971 3.050 18.295 1.00 98.50 99 VAL A C 1
ATOM 769 O O . VAL A 1 99 ? -5.177 2.492 17.546 1.00 98.50 99 VAL A O 1
ATOM 772 N N . GLY A 1 100 ? -5.964 2.880 19.620 1.00 97.31 100 GLY A N 1
ATOM 773 C CA . GLY A 1 100 ? -4.982 2.028 20.300 1.00 97.31 100 GLY A CA 1
ATOM 774 C C . GLY A 1 100 ? -3.539 2.345 19.881 1.00 97.31 100 GLY A C 1
ATOM 775 O O . GLY A 1 100 ? -3.121 3.513 19.882 1.00 97.31 100 GLY A O 1
ATOM 776 N N . GLY A 1 101 ? -2.804 1.306 19.478 1.00 97.56 101 GLY A N 1
ATOM 777 C CA . GLY A 1 101 ? -1.436 1.420 18.965 1.00 97.56 101 GLY A CA 1
ATOM 778 C C . GLY A 1 101 ? -1.330 1.830 17.487 1.00 97.56 101 GLY A C 1
ATOM 779 O O . GLY A 1 101 ? -0.222 2.000 16.987 1.00 97.56 101 GLY A O 1
ATOM 780 N N . ALA A 1 102 ? -2.440 2.006 16.761 1.00 98.25 102 ALA A N 1
ATOM 781 C CA . ALA A 1 102 ? -2.440 2.401 15.350 1.00 98.25 102 ALA A CA 1
ATOM 782 C C . ALA A 1 102 ? -2.651 3.914 15.174 1.00 98.25 102 ALA A C 1
ATOM 784 O O . ALA A 1 102 ? -3.505 4.528 15.823 1.00 98.25 102 ALA A O 1
ATOM 785 N N . ARG A 1 103 ? -1.907 4.528 14.250 1.00 97.62 103 ARG A N 1
ATOM 786 C CA . ARG A 1 103 ? -1.994 5.963 13.921 1.00 97.62 103 ARG A CA 1
ATOM 787 C C . ARG A 1 103 ? -1.639 6.229 12.461 1.00 97.62 103 ARG A C 1
ATOM 789 O O . ARG A 1 103 ? -1.077 5.366 11.793 1.00 97.62 103 ARG A O 1
ATOM 796 N N . LEU A 1 104 ? -1.921 7.431 11.965 1.00 97.50 104 LEU A N 1
ATOM 797 C CA . LEU A 1 104 ? -1.467 7.825 10.628 1.00 97.50 104 LEU A CA 1
ATOM 798 C C . LEU A 1 104 ? 0.002 8.250 10.621 1.00 97.50 104 LEU A C 1
ATOM 800 O O . LEU A 1 104 ? 0.513 8.805 11.597 1.00 97.50 104 LEU A O 1
ATOM 804 N N . PHE A 1 105 ? 0.670 8.006 9.496 1.00 96.25 105 PHE A N 1
ATOM 805 C CA . PHE A 1 105 ? 1.994 8.549 9.225 1.00 96.25 105 PHE A CA 1
ATOM 806 C C . PHE A 1 105 ? 1.904 10.050 8.934 1.00 96.25 105 PHE A C 1
ATOM 808 O O . PHE A 1 105 ? 1.124 10.493 8.089 1.00 96.25 105 PHE A O 1
ATOM 815 N N . GLU A 1 106 ? 2.749 10.841 9.587 1.00 92.00 106 GLU A N 1
ATOM 816 C CA . GLU A 1 106 ? 2.664 12.304 9.623 1.00 92.00 106 GLU A CA 1
ATOM 817 C C . GLU A 1 106 ? 2.804 12.935 8.233 1.00 92.00 106 GLU A C 1
ATOM 819 O O . GLU A 1 106 ? 2.215 13.978 7.947 1.00 92.00 106 GLU A O 1
ATOM 824 N N . LYS A 1 107 ? 3.575 12.287 7.353 1.00 91.94 107 LYS A N 1
ATOM 825 C CA . LYS A 1 107 ? 3.849 12.771 5.993 1.00 91.94 107 LYS A CA 1
ATOM 826 C C . LYS A 1 107 ? 2.893 12.212 4.940 1.00 91.94 107 LYS A C 1
ATOM 828 O O . LYS A 1 107 ? 2.975 12.627 3.787 1.00 91.94 107 LYS A O 1
ATOM 833 N N . HIS A 1 108 ? 2.039 11.247 5.293 1.00 93.38 108 HIS A N 1
ATOM 834 C CA . HIS A 1 108 ? 1.131 10.620 4.338 1.00 93.38 108 HIS A CA 1
ATOM 835 C C . HIS A 1 108 ? -0.093 10.001 5.028 1.00 93.38 108 HIS A C 1
ATOM 837 O O . HIS A 1 108 ? -0.053 8.861 5.489 1.00 93.38 108 HIS A O 1
ATOM 843 N N . ALA A 1 109 ? -1.237 10.692 4.976 1.00 95.38 109 ALA A N 1
ATOM 844 C CA . ALA A 1 109 ? -2.459 10.257 5.667 1.00 95.38 109 ALA A CA 1
ATOM 845 C C . ALA A 1 109 ? -3.079 8.939 5.155 1.00 95.38 109 ALA A C 1
ATOM 847 O O . ALA A 1 109 ? -3.979 8.403 5.785 1.00 95.38 109 ALA A O 1
ATOM 848 N N . ASN A 1 110 ? -2.611 8.381 4.034 1.00 97.44 110 ASN A N 1
ATOM 849 C CA . ASN A 1 110 ? -3.085 7.084 3.539 1.00 97.44 110 ASN A CA 1
ATOM 850 C C . ASN A 1 110 ? -2.251 5.906 4.073 1.00 97.44 110 ASN A C 1
ATOM 852 O O . ASN A 1 110 ? -2.439 4.781 3.625 1.00 97.44 110 ASN A O 1
ATOM 856 N N . ILE A 1 111 ? -1.294 6.147 4.971 1.00 97.69 111 ILE A N 1
ATOM 857 C CA . ILE A 1 111 ? -0.455 5.104 5.563 1.00 97.69 111 ILE A CA 1
ATOM 858 C C . ILE A 1 111 ? -0.738 5.055 7.062 1.00 97.69 111 ILE A C 1
ATOM 860 O O . ILE A 1 111 ? -0.547 6.046 7.765 1.00 97.69 111 ILE A O 1
ATOM 864 N N . ILE A 1 112 ? -1.170 3.888 7.539 1.00 98.31 112 ILE A N 1
ATOM 865 C CA . ILE A 1 112 ? -1.244 3.585 8.970 1.00 98.31 112 ILE A CA 1
ATOM 866 C C . ILE A 1 112 ? 0.100 2.998 9.397 1.00 98.31 112 ILE A C 1
ATOM 868 O O . ILE A 1 112 ? 0.575 2.036 8.790 1.00 98.31 112 ILE A O 1
ATOM 872 N N . VAL A 1 113 ? 0.685 3.569 10.445 1.00 97.81 113 VAL A N 1
ATOM 873 C CA . VAL A 1 113 ? 1.835 3.017 11.167 1.00 97.81 113 VAL A CA 1
ATOM 874 C C . VAL A 1 113 ? 1.371 2.505 12.523 1.00 97.81 113 VAL A C 1
ATOM 876 O O . VAL A 1 113 ? 0.368 2.979 13.069 1.00 97.81 113 VAL A O 1
ATOM 879 N N . VAL A 1 114 ? 2.088 1.521 13.051 1.00 97.69 114 VAL A N 1
ATOM 880 C CA . VAL A 1 114 ? 1.710 0.851 14.293 1.00 97.69 114 VAL A CA 1
ATOM 881 C C . VAL A 1 114 ? 2.842 0.866 15.311 1.00 97.69 114 VAL A C 1
ATOM 883 O O . VAL A 1 114 ? 4.010 0.713 14.953 1.00 97.69 114 VAL A O 1
ATOM 886 N N . GLU A 1 115 ? 2.475 1.051 16.574 1.00 95.94 115 GLU A N 1
ATOM 887 C CA . GLU A 1 115 ? 3.354 0.833 17.723 1.00 95.94 115 GLU A CA 1
ATOM 888 C C . GLU A 1 115 ? 3.458 -0.683 18.035 1.00 95.94 115 GLU A C 1
ATOM 890 O O . GLU A 1 115 ? 2.602 -1.455 17.586 1.00 95.94 115 GLU A O 1
ATOM 895 N N . PRO A 1 116 ? 4.483 -1.150 18.777 1.00 93.38 116 PRO A N 1
ATOM 896 C CA . PRO A 1 116 ? 4.723 -2.580 19.019 1.00 93.38 116 PRO A CA 1
ATOM 897 C C . PRO A 1 116 ? 3.545 -3.366 19.622 1.00 93.38 116 PRO A C 1
ATOM 899 O O . PRO A 1 116 ? 3.394 -4.554 19.350 1.00 93.38 116 PRO A O 1
ATOM 902 N N . GLU A 1 117 ? 2.717 -2.718 20.436 1.00 93.62 117 GLU A N 1
ATOM 903 C CA . GLU A 1 117 ? 1.548 -3.292 21.108 1.00 93.62 117 GLU A CA 1
ATOM 904 C C . GLU A 1 117 ? 0.241 -3.196 20.303 1.00 93.62 117 GLU A C 1
ATOM 906 O O . GLU A 1 117 ? -0.810 -3.628 20.782 1.00 93.62 117 GLU A O 1
ATOM 911 N N . ALA A 1 118 ? 0.281 -2.621 19.098 1.00 96.88 118 ALA A N 1
ATOM 912 C CA . ALA A 1 118 ? -0.908 -2.434 18.279 1.00 96.88 118 ALA A CA 1
ATOM 913 C C . ALA A 1 118 ? -1.524 -3.766 17.839 1.00 96.88 118 ALA A C 1
ATOM 915 O O . ALA A 1 118 ? -0.835 -4.714 17.452 1.00 96.88 118 ALA A O 1
ATOM 916 N N . THR A 1 119 ? -2.852 -3.807 17.811 1.00 96.81 119 THR A N 1
ATOM 917 C CA . THR A 1 119 ? -3.595 -4.983 17.352 1.00 96.81 119 THR A CA 1
ATOM 918 C C . THR A 1 119 ? -4.090 -4.824 15.914 1.00 96.81 119 THR A C 1
ATOM 920 O O . THR A 1 119 ? -4.238 -3.719 15.391 1.00 96.81 119 THR A O 1
ATOM 923 N N . ALA A 1 120 ? -4.426 -5.938 15.254 1.00 97.12 120 ALA A N 1
ATOM 924 C CA . ALA A 1 120 ? -5.113 -5.883 13.961 1.00 97.12 120 ALA A CA 1
ATOM 925 C C . ALA A 1 120 ? -6.472 -5.157 14.064 1.00 97.12 120 ALA A C 1
ATOM 927 O O . ALA A 1 120 ? -6.890 -4.495 13.114 1.00 97.12 120 ALA A O 1
ATOM 928 N N . MET A 1 121 ? -7.132 -5.246 15.226 1.00 97.69 121 MET A N 1
ATOM 929 C CA . MET A 1 121 ? -8.379 -4.539 15.508 1.00 97.69 121 MET A CA 1
ATOM 930 C C . MET A 1 121 ? -8.166 -3.020 15.568 1.00 97.69 121 MET A C 1
ATOM 932 O O . MET A 1 121 ? -8.978 -2.287 15.012 1.00 97.69 121 MET A O 1
ATOM 936 N N . ASP A 1 122 ? -7.050 -2.544 16.128 1.00 98.12 122 ASP A N 1
ATOM 937 C CA . ASP A 1 122 ? -6.699 -1.115 16.136 1.00 98.12 122 ASP A CA 1
ATOM 938 C C . ASP A 1 122 ? -6.594 -0.561 14.708 1.00 98.12 122 ASP A C 1
ATOM 940 O O . ASP A 1 122 ? -7.161 0.485 14.386 1.00 98.12 122 ASP A O 1
ATOM 944 N N . VAL A 1 123 ? -5.906 -1.291 13.823 1.00 97.94 123 VAL A N 1
ATOM 945 C CA . VAL A 1 123 ? -5.761 -0.923 12.405 1.00 97.94 123 VAL A CA 1
ATOM 946 C C . VAL A 1 123 ? -7.113 -0.952 11.692 1.00 97.94 123 VAL A C 1
ATOM 948 O O . VAL A 1 123 ? -7.434 -0.032 10.933 1.00 97.94 123 VAL A O 1
ATOM 951 N N . PHE A 1 124 ? -7.925 -1.983 11.939 1.00 98.19 124 PHE A N 1
ATOM 952 C CA . PHE A 1 124 ? -9.262 -2.098 11.364 1.00 98.19 124 PHE A CA 1
ATOM 953 C C . PHE A 1 124 ? -10.156 -0.926 11.787 1.00 98.19 124 PHE A C 1
ATOM 955 O O . PHE A 1 124 ? -10.650 -0.201 10.923 1.00 98.19 124 PHE A O 1
ATOM 962 N N . GLN A 1 125 ? -10.277 -0.666 13.087 1.00 98.38 125 GLN A N 1
ATOM 963 C CA . GLN A 1 125 ? -11.077 0.428 13.638 1.00 98.38 125 GLN A CA 1
ATOM 964 C C . GLN A 1 125 ? -10.583 1.802 13.175 1.00 98.38 125 GLN A C 1
ATOM 966 O O . GLN A 1 125 ? -11.393 2.664 12.833 1.00 98.38 125 GLN A O 1
ATOM 971 N N . LEU A 1 126 ? -9.264 2.011 13.104 1.00 98.50 126 LEU A N 1
ATOM 972 C CA . LEU A 1 126 ? -8.705 3.242 12.550 1.00 98.50 126 LEU A CA 1
ATOM 973 C C . LEU A 1 126 ? -9.102 3.412 11.081 1.00 98.50 126 LEU A C 1
ATOM 975 O O . LEU A 1 126 ? -9.529 4.494 10.684 1.00 98.50 126 LEU A O 1
ATOM 979 N N . SER A 1 127 ? -9.024 2.347 10.282 1.00 98.31 127 SER A N 1
ATOM 980 C CA . SER A 1 127 ? -9.446 2.408 8.882 1.00 98.31 127 SER A CA 1
ATOM 981 C C . SER A 1 127 ? -10.959 2.637 8.722 1.00 98.31 127 SER A C 1
ATOM 983 O O . SER A 1 127 ? -11.353 3.386 7.835 1.00 98.31 127 SER A O 1
ATOM 985 N N . GLU A 1 128 ? -11.813 2.088 9.593 1.00 98.44 128 GLU A N 1
ATOM 986 C CA . GLU A 1 128 ? -13.256 2.398 9.604 1.00 98.44 128 GLU A CA 1
ATOM 987 C C . GLU A 1 128 ? -13.501 3.875 9.940 1.00 98.44 128 GLU A C 1
ATOM 989 O O . GLU A 1 128 ? -14.249 4.560 9.243 1.00 98.44 128 GLU A O 1
ATOM 994 N N . LYS A 1 129 ? -12.792 4.411 10.942 1.00 98.56 129 LYS A N 1
ATOM 995 C CA . LYS A 1 129 ? -12.851 5.834 11.303 1.00 98.56 129 LYS A CA 1
ATOM 996 C C . LYS A 1 129 ? -12.441 6.742 10.138 1.00 98.56 129 LYS A C 1
ATOM 998 O O . LYS A 1 129 ? -13.057 7.782 9.919 1.00 98.56 129 LYS A O 1
ATOM 1003 N N . MET A 1 130 ? -11.416 6.353 9.380 1.00 98.38 130 MET A N 1
ATOM 1004 C CA . MET A 1 130 ? -10.972 7.067 8.178 1.00 98.38 130 MET A CA 1
ATOM 1005 C C . MET A 1 130 ? -12.036 7.064 7.072 1.00 98.38 130 MET A C 1
ATOM 1007 O O . MET A 1 130 ? -12.282 8.110 6.473 1.00 98.38 130 MET A O 1
ATOM 1011 N N . ILE A 1 131 ? -12.684 5.919 6.815 1.00 98.38 131 ILE A N 1
ATOM 1012 C CA . ILE A 1 131 ? -13.790 5.823 5.845 1.00 98.38 131 ILE A CA 1
ATOM 1013 C C . ILE A 1 131 ? -14.944 6.729 6.271 1.00 98.38 131 ILE A C 1
ATOM 1015 O O . ILE A 1 131 ? -15.442 7.495 5.448 1.00 98.38 131 ILE A O 1
ATOM 1019 N N . ALA A 1 132 ? -15.343 6.670 7.545 1.00 98.44 132 ALA A N 1
ATOM 1020 C CA . ALA A 1 132 ? -16.444 7.466 8.075 1.00 98.44 132 ALA A CA 1
ATOM 1021 C C . ALA A 1 132 ? -16.198 8.973 7.902 1.00 98.44 132 ALA A C 1
ATOM 1023 O O . ALA A 1 132 ? -17.080 9.674 7.416 1.00 98.44 132 ALA A O 1
ATOM 1024 N N . ALA A 1 133 ? -14.988 9.452 8.210 1.00 98.19 133 ALA A N 1
ATOM 1025 C CA . ALA A 1 133 ? -14.633 10.864 8.066 1.00 98.19 133 ALA A CA 1
ATOM 1026 C C . ALA A 1 133 ? -14.690 11.341 6.603 1.00 98.19 133 ALA A C 1
ATOM 1028 O O . ALA A 1 133 ? -15.231 12.406 6.311 1.00 98.19 133 ALA A O 1
ATOM 1029 N N . VAL A 1 134 ? -14.187 10.536 5.658 1.00 97.88 134 VAL A N 1
ATOM 1030 C CA . VAL A 1 134 ? -14.271 10.876 4.227 1.00 97.88 134 VAL A CA 1
ATOM 1031 C C . VAL A 1 134 ? -15.716 10.834 3.737 1.00 97.88 134 VAL A C 1
ATOM 1033 O O . VAL A 1 134 ? -16.137 11.724 3.000 1.00 97.88 134 VAL A O 1
ATOM 1036 N N . ARG A 1 135 ? -16.505 9.855 4.183 1.00 97.69 135 ARG A N 1
ATOM 1037 C CA . ARG A 1 135 ? -17.927 9.764 3.844 1.00 97.69 135 ARG A CA 1
ATOM 1038 C C . ARG A 1 135 ? -18.715 10.963 4.358 1.00 97.69 135 ARG A C 1
ATOM 1040 O O . ARG A 1 135 ? -19.541 11.487 3.619 1.00 97.69 135 ARG A O 1
ATOM 1047 N N . GLU A 1 136 ? -18.470 11.389 5.592 1.00 97.88 136 GLU A N 1
ATOM 1048 C CA . GLU A 1 136 ? -19.143 12.535 6.205 1.00 97.88 136 GLU A CA 1
ATOM 1049 C C . GLU A 1 136 ? -18.849 13.835 5.447 1.00 97.88 136 GLU A C 1
ATOM 1051 O O . GLU A 1 136 ? -19.767 14.598 5.157 1.00 97.88 136 GLU A O 1
ATOM 1056 N N . GLN A 1 137 ? -17.590 14.060 5.064 1.00 97.38 137 GLN A N 1
ATOM 1057 C CA . GLN A 1 137 ? -17.183 15.309 4.423 1.00 97.38 137 GLN A CA 1
ATOM 1058 C C . GLN A 1 137 ? -17.412 15.343 2.906 1.00 97.38 137 GLN A C 1
ATOM 1060 O O . GLN A 1 137 ? -17.723 16.399 2.357 1.00 97.38 137 GLN A O 1
ATOM 1065 N N . PHE A 1 138 ? -17.248 14.213 2.214 1.00 95.44 138 PHE A N 1
ATOM 1066 C CA . PHE A 1 138 ? -17.244 14.157 0.747 1.00 95.44 138 PHE A CA 1
ATOM 1067 C C . PHE A 1 138 ? -18.382 13.330 0.144 1.00 95.44 138 PHE A C 1
ATOM 1069 O O . PHE A 1 138 ? -18.566 13.345 -1.073 1.00 95.44 138 PHE A O 1
ATOM 1076 N N . GLY A 1 139 ? -19.147 12.603 0.960 1.00 95.56 139 GLY A N 1
ATOM 1077 C CA . GLY A 1 139 ? -20.308 11.838 0.502 1.00 95.56 139 GLY A CA 1
ATOM 1078 C C . GLY A 1 139 ? -19.985 10.527 -0.224 1.00 95.56 139 GLY A C 1
ATOM 1079 O O . GLY A 1 139 ? -20.884 9.942 -0.824 1.00 95.56 139 GLY A O 1
ATOM 1080 N N . PHE A 1 140 ? -18.740 10.040 -0.176 1.00 95.12 140 PHE A N 1
ATOM 1081 C CA . PHE A 1 140 ? -18.351 8.744 -0.745 1.00 95.12 140 PHE A CA 1
ATOM 1082 C C . PHE A 1 140 ? -17.438 7.951 0.198 1.00 95.12 140 PHE A C 1
ATOM 1084 O O . PHE A 1 140 ? -16.803 8.510 1.088 1.00 95.12 140 PHE A O 1
ATOM 1091 N N . GLU A 1 141 ? -17.349 6.636 -0.010 1.00 95.12 141 GLU A N 1
ATOM 1092 C CA . GLU A 1 141 ? -16.516 5.746 0.804 1.00 95.12 141 GLU A CA 1
ATOM 1093 C C . GLU A 1 141 ? -15.212 5.373 0.095 1.00 95.12 141 GLU A C 1
ATOM 1095 O O . GLU A 1 141 ? -15.188 5.058 -1.098 1.00 95.12 141 GLU A O 1
ATOM 1100 N N . LEU A 1 142 ? -14.108 5.373 0.845 1.00 96.62 142 LEU A N 1
ATOM 1101 C CA . LEU A 1 142 ? -12.833 4.863 0.354 1.00 96.62 142 LEU A CA 1
ATOM 1102 C C . LEU A 1 142 ? -12.824 3.333 0.333 1.00 96.62 142 LEU A C 1
ATOM 1104 O O . LEU A 1 142 ? -13.227 2.670 1.287 1.00 96.62 142 LEU A O 1
ATOM 1108 N N . VAL A 1 143 ? -12.259 2.761 -0.730 1.00 96.50 143 VAL A N 1
ATOM 1109 C CA . VAL A 1 143 ? -12.098 1.309 -0.867 1.00 96.50 143 VAL A CA 1
ATOM 1110 C C . VAL A 1 143 ? -10.717 0.891 -0.376 1.00 96.50 143 VAL A C 1
ATOM 1112 O O . VAL A 1 143 ? -9.695 1.363 -0.886 1.00 96.50 143 VAL A O 1
ATOM 1115 N N . ARG A 1 144 ? -10.669 -0.040 0.583 1.00 96.62 144 ARG A N 1
ATOM 1116 C CA . ARG A 1 144 ? -9.407 -0.610 1.080 1.00 96.62 144 ARG A CA 1
ATOM 1117 C C . ARG A 1 144 ? -8.613 -1.285 -0.047 1.00 96.62 144 ARG A C 1
ATOM 1119 O O . ARG A 1 144 ? -9.140 -2.051 -0.864 1.00 96.62 144 ARG A O 1
ATOM 1126 N N . G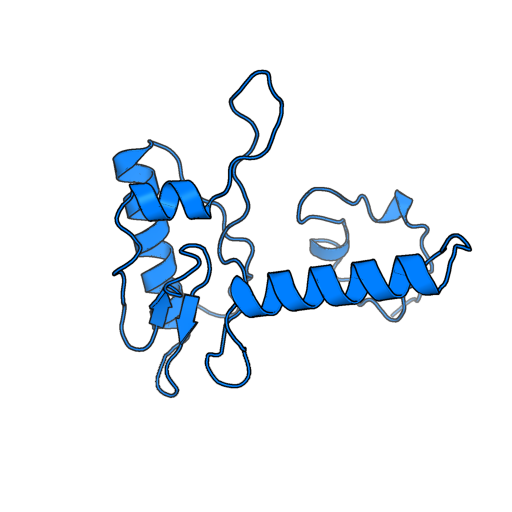LU A 1 145 ? -7.321 -0.985 -0.099 1.00 96.62 145 GLU A N 1
ATOM 1127 C CA . GLU A 1 145 ? -6.340 -1.691 -0.924 1.00 96.62 145 GLU A CA 1
ATOM 1128 C C . GLU A 1 145 ? -5.787 -2.912 -0.182 1.00 96.62 145 GLU A C 1
ATOM 1130 O O . GLU A 1 145 ? -5.662 -3.987 -0.779 1.00 96.62 145 GLU A O 1
ATOM 1135 N N . ILE A 1 146 ? -5.526 -2.754 1.121 1.00 95.56 146 ILE A N 1
ATOM 1136 C CA . ILE A 1 146 ? -5.089 -3.837 2.002 1.00 95.56 146 ILE A CA 1
ATOM 1137 C C . ILE A 1 146 ? -6.148 -4.941 2.102 1.00 95.56 146 ILE A C 1
ATOM 1139 O O . ILE A 1 146 ? -7.349 -4.714 1.927 1.00 95.56 146 ILE A O 1
ATOM 1143 N N . LYS A 1 147 ? -5.694 -6.159 2.402 1.00 94.12 147 LYS A N 1
ATOM 1144 C CA . LYS A 1 147 ? -6.561 -7.311 2.657 1.00 94.12 147 LYS A CA 1
ATOM 1145 C C . LYS A 1 147 ? -6.656 -7.557 4.156 1.00 94.12 147 LYS A C 1
ATOM 1147 O O . LYS A 1 147 ? -5.638 -7.625 4.834 1.00 94.12 147 LYS A O 1
ATOM 1152 N N . LEU A 1 148 ? -7.882 -7.703 4.644 1.00 94.94 148 LEU A N 1
ATOM 1153 C CA . LEU A 1 148 ? -8.164 -8.135 6.008 1.00 94.94 148 LEU A CA 1
ATOM 1154 C C . LEU A 1 148 ? -8.229 -9.664 6.015 1.00 94.94 148 LEU A C 1
ATOM 1156 O O . LEU A 1 148 ? -8.924 -10.251 5.185 1.00 94.94 148 LEU A O 1
ATOM 1160 N N . LEU A 1 149 ? -7.480 -10.300 6.915 1.00 94.38 149 LEU A N 1
ATOM 1161 C CA . LEU A 1 149 ? -7.444 -11.753 7.081 1.00 94.38 149 LEU A CA 1
ATOM 1162 C C . LEU A 1 149 ? -7.850 -12.093 8.517 1.00 94.38 149 LEU A C 1
ATOM 1164 O O . LEU A 1 149 ? -7.181 -11.660 9.452 1.00 94.38 149 LEU A O 1
ATOM 1168 N N . GLY A 1 150 ? -8.932 -12.852 8.688 1.00 93.69 150 GLY A N 1
ATOM 1169 C CA . GLY A 1 150 ? -9.510 -13.171 9.998 1.00 93.69 150 GLY A CA 1
ATOM 1170 C C . GLY A 1 150 ? -10.900 -12.565 10.199 1.00 93.69 150 GLY A C 1
ATOM 1171 O O . GLY A 1 150 ? -11.500 -12.052 9.255 1.00 93.69 150 GLY A O 1
ATOM 1172 N N . ALA A 1 151 ? -11.415 -12.665 11.426 1.00 90.25 151 ALA A N 1
ATOM 1173 C CA . ALA A 1 151 ? -12.691 -12.073 11.822 1.00 90.25 151 ALA A CA 1
ATOM 1174 C C . ALA A 1 151 ? -12.471 -10.646 12.347 1.00 90.25 151 ALA A C 1
ATOM 1176 O O . ALA A 1 151 ? -11.584 -10.433 13.176 1.00 90.25 151 ALA A O 1
ATOM 1177 N N . PHE A 1 152 ? -13.278 -9.705 11.859 1.00 85.94 152 PHE A N 1
ATOM 1178 C CA . PHE A 1 152 ? -13.267 -8.289 12.222 1.00 85.94 152 PHE A CA 1
ATOM 1179 C C . PHE A 1 152 ? -14.696 -7.802 12.430 1.00 85.94 152 PHE A C 1
ATOM 1181 O O . PHE A 1 152 ? -15.582 -8.306 11.699 1.00 85.94 152 PHE A O 1
#

pLDDT: mean 94.6, std 5.34, range [65.5, 98.56]

Radius of gyration: 18.57 Å; Cα contacts (8 Å, |Δi|>4): 176; chains: 1; bounding box: 44×46×44 Å

Solvent-accessible surface area (backbone atoms only — not comparable to full-atom values): 9317 Å² total; per-residue (Å²): 137,86,88,80,90,75,61,75,75,77,37,53,74,50,93,95,46,40,49,65,83,74,67,78,66,81,87,86,80,83,88,81,90,80,82,90,76,62,64,70,61,52,51,52,52,50,51,52,52,51,51,53,42,64,72,55,44,74,59,51,92,84,34,41,56,82,53,56,43,47,43,58,40,75,50,89,52,97,83,70,51,64,42,60,42,34,56,52,31,46,76,43,61,40,57,79,44,68,27,88,36,19,31,38,36,89,78,34,48,34,25,51,28,43,46,97,85,36,48,76,62,23,47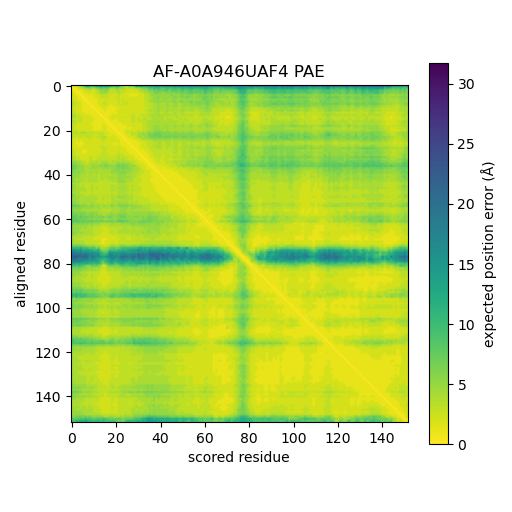,49,53,38,51,51,53,52,30,51,36,30,27,73,75,70,74,48,75,69,51,68,60,59,82,88,84,83,91,130

Nearest PDB structures (foldseek):
  4pyt-assembly1_A  TM=9.362E-01  e=2.874E-08  unidentified
  1uxy-assembly1_A  TM=8.122E-01  e=3.067E-08  Escherichia coli
  4jay-assembly1_A  TM=7.757E-01  e=5.876E-08  Pseudomonas aeruginosa PAO1
  2q85-assembly1_A  TM=8.116E-01  e=1.368E-07  Escherichia coli
  5jzx-assembly3_E  TM=8.014E-01  e=1.618E-06  Mycobacterium tuberculosis H37Rv

Secondary structure (DSSP, 8-state):
-------GGGG--BTTB-GGGTS-PPP-----------HHHHHHHHHHHHHHHHHHS--TTTS-EEEESBPPBPP-STT--PBPHHHHHHHTTGGG-EETTEEEETTEEEEEEE-TT--HHHHHHHHHHHHHHHHHHHSSPPPB-SPP-S--

Mean predicted aligned error: 4.09 Å